Protein AF-A0A873B7G5-F1 (afdb_monomer_lite)

Secondary structure (DSSP, 8-state):
--HHHHHHHHHHHHHHHHHHHHTTSS---HHHHHHHHHHHHHHHHHSSSTT--HHHHHHHHHHHHHTT--

Structure (mmCIF, N/CA/C/O backbone):
data_AF-A0A873B7G5-F1
#
_entry.id   AF-A0A873B7G5-F1
#
loop_
_atom_site.group_PDB
_atom_site.id
_atom_site.type_symbol
_atom_site.label_atom_id
_atom_site.label_alt_id
_atom_site.label_comp_id
_atom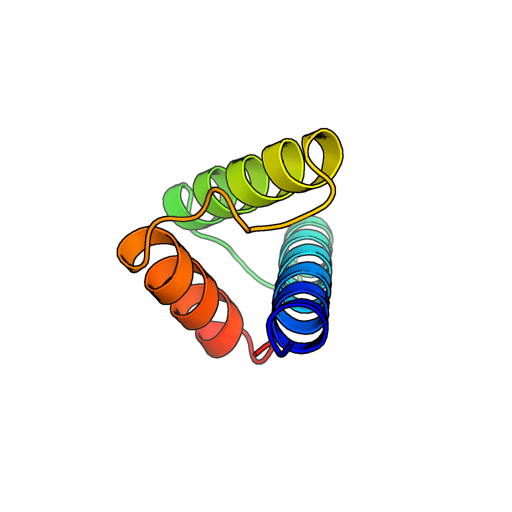_site.label_asym_i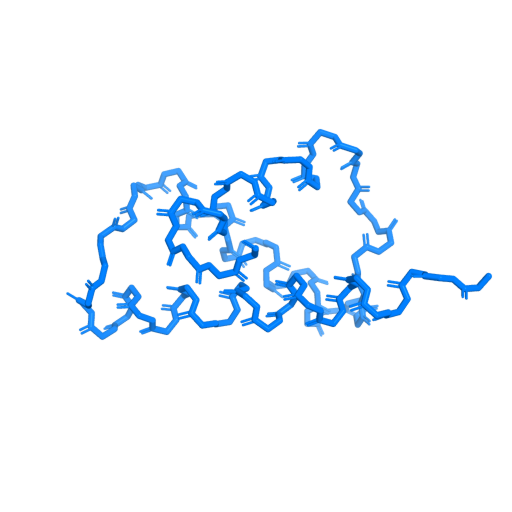d
_atom_site.label_entity_id
_atom_site.label_seq_id
_atom_site.pdbx_PDB_ins_code
_atom_site.Cartn_x
_atom_site.Cartn_y
_atom_site.Cartn_z
_atom_site.occupancy
_atom_site.B_iso_or_equiv
_atom_site.auth_seq_id
_atom_site.auth_comp_id
_atom_site.auth_asym_id
_atom_site.auth_atom_id
_atom_site.pdbx_PDB_model_num
ATOM 1 N N . MET A 1 1 ? 20.485 -10.149 -10.329 1.00 35.62 1 MET A N 1
ATOM 2 C CA . MET A 1 1 ? 19.122 -10.706 -10.467 1.00 35.62 1 MET A CA 1
ATOM 3 C C . MET A 1 1 ? 18.542 -10.886 -9.066 1.00 35.62 1 MET A C 1
ATOM 5 O O . MET A 1 1 ? 18.719 -11.940 -8.480 1.00 35.62 1 MET A O 1
ATOM 9 N N . THR A 1 2 ? 17.972 -9.838 -8.467 1.00 47.22 2 THR A N 1
ATOM 10 C CA . THR A 1 2 ? 17.512 -9.864 -7.056 1.00 47.22 2 THR A CA 1
ATOM 11 C C . THR A 1 2 ? 16.158 -9.179 -6.836 1.00 47.22 2 THR A C 1
ATOM 13 O O . THR A 1 2 ? 15.628 -9.237 -5.731 1.00 47.22 2 THR A O 1
ATOM 16 N N . ASN A 1 3 ? 15.559 -8.573 -7.871 1.00 57.59 3 ASN A N 1
ATOM 17 C CA . ASN A 1 3 ? 14.307 -7.828 -7.712 1.00 57.59 3 ASN A CA 1
ATOM 18 C C . ASN A 1 3 ? 13.088 -8.733 -7.488 1.00 57.59 3 ASN A C 1
ATOM 20 O O . ASN A 1 3 ? 12.226 -8.361 -6.706 1.00 57.59 3 ASN A O 1
ATOM 24 N N . SER A 1 4 ? 13.020 -9.923 -8.094 1.00 65.62 4 SER A N 1
ATOM 25 C CA . SER A 1 4 ? 11.797 -10.745 -8.106 1.00 65.62 4 SER A CA 1
ATOM 26 C C . SER A 1 4 ? 11.317 -11.184 -6.715 1.00 65.62 4 SER A C 1
ATOM 28 O O . SER A 1 4 ? 10.114 -11.217 -6.461 1.00 65.62 4 SER A O 1
ATOM 30 N N . THR A 1 5 ? 12.236 -11.477 -5.789 1.00 75.50 5 THR A N 1
ATOM 31 C CA . THR A 1 5 ? 11.877 -11.901 -4.424 1.00 75.50 5 THR A CA 1
ATOM 32 C C . THR A 1 5 ? 11.309 -10.746 -3.603 1.00 75.50 5 THR A C 1
ATOM 34 O O . THR A 1 5 ? 10.292 -10.911 -2.934 1.00 75.50 5 THR A O 1
ATOM 37 N N . GLN A 1 6 ? 11.929 -9.565 -3.683 1.00 83.19 6 GLN A N 1
ATOM 38 C CA . GLN A 1 6 ? 11.447 -8.375 -2.976 1.00 83.19 6 GLN A CA 1
ATOM 39 C C . GLN A 1 6 ? 10.131 -7.862 -3.570 1.00 83.19 6 GLN A C 1
ATOM 41 O O . GLN A 1 6 ? 9.243 -7.462 -2.825 1.00 83.19 6 GLN A O 1
ATOM 46 N N . ASP A 1 7 ? 9.980 -7.934 -4.894 1.00 85.94 7 ASP A N 1
ATOM 47 C CA . ASP A 1 7 ? 8.742 -7.591 -5.599 1.00 85.94 7 ASP A CA 1
ATOM 48 C C . ASP A 1 7 ? 7.578 -8.469 -5.129 1.00 85.94 7 ASP A C 1
ATOM 50 O O . ASP A 1 7 ? 6.523 -7.974 -4.736 1.00 85.94 7 ASP A O 1
ATOM 54 N N . SER A 1 8 ? 7.820 -9.782 -5.055 1.00 88.19 8 SER A N 1
ATOM 55 C CA . SER A 1 8 ? 6.839 -10.761 -4.579 1.00 88.19 8 SER A CA 1
ATOM 56 C C . SER A 1 8 ? 6.438 -10.514 -3.122 1.00 88.19 8 SER A C 1
ATOM 58 O O . SER A 1 8 ? 5.258 -10.609 -2.778 1.00 88.19 8 SER A O 1
ATOM 60 N N . GLN A 1 9 ? 7.398 -10.168 -2.257 1.00 90.75 9 GLN A N 1
ATOM 61 C CA . GLN A 1 9 ? 7.128 -9.816 -0.858 1.00 90.75 9 GLN A CA 1
ATOM 62 C C . GLN A 1 9 ? 6.279 -8.545 -0.748 1.00 90.75 9 GLN A C 1
ATOM 64 O O . GLN A 1 9 ? 5.272 -8.549 -0.038 1.00 90.75 9 GLN A O 1
ATOM 69 N N . LEU A 1 10 ? 6.638 -7.491 -1.487 1.00 93.00 10 LEU A N 1
ATOM 70 C CA . LEU A 1 10 ? 5.878 -6.241 -1.545 1.00 93.00 10 LEU A CA 1
ATOM 71 C C . LEU A 1 10 ? 4.452 -6.476 -2.038 1.00 93.00 10 LEU A C 1
ATOM 73 O O . LEU A 1 10 ? 3.498 -5.981 -1.440 1.00 93.00 10 LEU A O 1
ATOM 77 N N . HIS A 1 11 ? 4.295 -7.265 -3.098 1.00 93.50 11 HIS A N 1
ATOM 78 C CA . HIS A 1 11 ? 3.001 -7.547 -3.702 1.00 93.50 11 HIS A CA 1
ATOM 79 C C . HIS A 1 11 ? 2.109 -8.356 -2.753 1.00 93.50 11 HIS A C 1
ATOM 81 O O . HIS A 1 11 ? 0.935 -8.031 -2.563 1.00 93.50 11 HIS A O 1
ATOM 87 N N . ASN A 1 12 ? 2.665 -9.372 -2.091 1.00 94.00 12 ASN A N 1
ATOM 88 C CA . ASN A 1 12 ? 1.931 -10.151 -1.099 1.00 94.00 12 ASN A CA 1
ATOM 89 C C . ASN A 1 12 ? 1.532 -9.297 0.117 1.00 94.00 12 ASN A C 1
ATOM 91 O O . ASN A 1 12 ? 0.381 -9.333 0.558 1.00 94.00 12 ASN A O 1
ATOM 95 N N . GLY A 1 13 ? 2.458 -8.481 0.631 1.00 95.31 13 GLY A N 1
ATOM 96 C CA . GLY A 1 13 ? 2.186 -7.554 1.728 1.00 95.31 13 GLY A CA 1
ATOM 97 C C . GLY A 1 13 ? 1.086 -6.550 1.373 1.00 95.31 13 GLY A C 1
ATOM 98 O O . GLY A 1 13 ? 0.161 -6.340 2.163 1.00 95.31 13 GLY A O 1
ATOM 99 N N . LEU A 1 14 ? 1.133 -5.995 0.159 1.00 96.19 14 LEU A N 1
ATOM 100 C CA . LEU A 1 14 ? 0.122 -5.097 -0.400 1.00 96.19 14 LEU A CA 1
ATOM 101 C C . LEU A 1 14 ? -1.261 -5.750 -0.443 1.00 96.19 14 LEU A C 1
ATOM 103 O O . LEU A 1 14 ? -2.205 -5.215 0.143 1.00 96.19 14 LEU A O 1
ATOM 107 N N . LYS A 1 15 ? -1.375 -6.928 -1.068 1.00 95.38 15 LYS A N 1
ATOM 108 C CA . LYS A 1 15 ? -2.636 -7.680 -1.159 1.00 95.38 15 LYS A CA 1
ATOM 109 C C . LYS A 1 15 ? -3.218 -7.976 0.219 1.00 95.38 15 LYS A C 1
ATOM 111 O O . LYS A 1 15 ? -4.411 -7.774 0.443 1.00 95.38 15 LYS A O 1
ATOM 116 N N . LYS A 1 16 ? -2.378 -8.403 1.164 1.00 95.75 16 LYS A N 1
ATOM 117 C CA . LYS A 1 16 ? -2.812 -8.722 2.527 1.00 95.75 16 LYS A CA 1
ATOM 118 C C . LYS A 1 16 ? -3.291 -7.484 3.284 1.00 95.75 16 LYS A C 1
ATOM 120 O O . LYS A 1 16 ? -4.333 -7.540 3.926 1.00 95.75 16 LYS A O 1
ATOM 125 N N . THR A 1 17 ? -2.582 -6.363 3.156 1.00 95.88 17 THR A N 1
ATOM 126 C CA . THR A 1 17 ? -2.973 -5.084 3.773 1.00 95.88 17 THR A CA 1
ATOM 127 C C . THR A 1 17 ? -4.325 -4.608 3.242 1.00 95.88 17 THR A C 1
ATOM 129 O O . THR A 1 17 ? -5.204 -4.256 4.024 1.00 95.88 17 THR A O 1
ATOM 132 N N . LEU A 1 18 ? -4.532 -4.652 1.923 1.00 95.56 18 LEU A N 1
ATOM 133 C CA . LEU A 1 18 ? -5.810 -4.272 1.316 1.00 95.56 18 LEU A CA 1
ATOM 134 C C . LEU A 1 18 ? -6.948 -5.211 1.736 1.00 95.56 18 LEU A C 1
ATOM 136 O O . LEU A 1 18 ? -8.027 -4.742 2.084 1.00 95.56 18 LEU A O 1
ATOM 140 N N . HIS A 1 19 ? -6.706 -6.522 1.787 1.00 95.62 19 HIS A N 1
ATOM 141 C CA . HIS A 1 19 ? -7.697 -7.489 2.261 1.00 95.62 19 HIS A CA 1
ATOM 142 C C . HIS A 1 19 ? -8.080 -7.277 3.736 1.00 95.62 19 HIS A C 1
ATOM 144 O O . HIS A 1 19 ? -9.257 -7.326 4.094 1.00 95.62 19 HIS A O 1
ATOM 150 N N . ASP A 1 20 ? -7.107 -7.010 4.606 1.00 95.00 20 ASP A N 1
ATOM 151 C CA . ASP A 1 20 ? -7.375 -6.724 6.016 1.00 95.00 20 ASP A CA 1
ATOM 152 C C . ASP A 1 20 ? -8.152 -5.413 6.193 1.00 95.00 20 ASP A C 1
ATOM 154 O O . ASP A 1 20 ? -9.011 -5.324 7.068 1.00 95.00 20 ASP A O 1
ATOM 158 N N . ALA A 1 21 ? -7.900 -4.415 5.343 1.00 94.38 21 ALA A N 1
ATOM 159 C CA . ALA A 1 21 ? -8.671 -3.176 5.330 1.00 94.38 21 ALA A CA 1
ATOM 160 C C . ALA A 1 21 ? -10.120 -3.411 4.867 1.00 94.38 21 ALA A C 1
ATOM 162 O O . ALA A 1 21 ? -11.053 -2.919 5.497 1.00 94.38 21 ALA A O 1
ATOM 163 N N . LEU A 1 22 ? -10.322 -4.221 3.819 1.00 93.19 22 LEU A N 1
ATOM 164 C CA . LEU A 1 22 ? -11.653 -4.610 3.329 1.00 93.19 22 LEU A CA 1
ATOM 165 C C . LEU A 1 22 ? -12.445 -5.417 4.364 1.00 93.19 22 LEU A C 1
ATOM 167 O O . LEU A 1 22 ? -13.657 -5.265 4.473 1.00 93.19 22 LEU A O 1
ATOM 171 N N . THR A 1 23 ? -11.761 -6.254 5.144 1.00 94.69 23 THR A N 1
ATOM 172 C CA . THR A 1 23 ? -12.363 -7.029 6.242 1.00 94.69 23 THR A CA 1
ATOM 173 C C . THR A 1 23 ? -12.415 -6.258 7.567 1.00 94.69 23 THR A C 1
ATOM 175 O O . THR A 1 23 ? -12.711 -6.851 8.602 1.00 94.69 23 THR A O 1
ATOM 178 N N . ALA A 1 24 ? -12.135 -4.948 7.546 1.00 91.81 24 ALA A N 1
ATOM 179 C CA . ALA A 1 24 ? -12.131 -4.043 8.698 1.00 91.81 24 ALA A CA 1
ATOM 180 C C . ALA A 1 24 ? -11.224 -4.475 9.873 1.00 91.81 24 ALA A C 1
ATOM 182 O O . ALA A 1 24 ? -11.389 -4.000 10.996 1.00 91.81 24 ALA A O 1
ATOM 183 N N . LYS A 1 25 ? -10.233 -5.342 9.626 1.00 92.12 25 LYS A N 1
ATOM 184 C CA . LYS A 1 25 ? -9.220 -5.746 10.619 1.00 92.12 25 LYS A CA 1
ATOM 185 C C . LYS A 1 25 ? -8.199 -4.646 10.879 1.00 92.12 25 LYS A C 1
ATOM 187 O O . LYS A 1 25 ? -7.632 -4.576 11.965 1.00 92.12 25 LYS A O 1
ATOM 192 N N . ILE A 1 26 ? -7.951 -3.810 9.874 1.00 93.00 26 ILE A N 1
ATOM 193 C CA . ILE A 1 26 ? -7.139 -2.601 9.991 1.00 93.00 26 ILE A CA 1
ATOM 194 C C . ILE A 1 26 ? -7.912 -1.414 9.429 1.00 93.00 26 ILE A C 1
ATOM 196 O O . ILE A 1 26 ? -8.766 -1.568 8.557 1.00 93.00 26 ILE A O 1
ATOM 200 N N . GLN A 1 27 ? -7.566 -0.218 9.893 1.00 94.94 27 GLN A N 1
ATOM 201 C CA . GLN A 1 27 ? -8.032 1.022 9.289 1.00 94.94 27 GLN A CA 1
ATOM 202 C C . GLN A 1 27 ? -6.874 1.692 8.554 1.00 94.94 27 GLN A C 1
ATOM 204 O O . GLN A 1 27 ? -5.822 1.982 9.133 1.00 94.94 27 GLN A O 1
ATOM 209 N N . LEU A 1 28 ? -7.081 1.912 7.259 1.00 95.19 28 LEU A N 1
ATOM 210 C CA . LEU A 1 28 ? -6.204 2.714 6.419 1.00 95.19 28 LEU A CA 1
ATOM 211 C C . LEU A 1 28 ? -6.691 4.160 6.436 1.00 95.19 28 LEU A C 1
ATOM 213 O O . LEU A 1 28 ? -7.893 4.424 6.404 1.00 95.19 28 LEU A O 1
ATOM 217 N N . THR A 1 29 ? -5.763 5.107 6.427 1.00 96.69 29 THR A N 1
ATOM 218 C CA . THR A 1 29 ? -6.095 6.495 6.093 1.00 96.69 29 THR A CA 1
ATOM 219 C C . THR A 1 29 ? -6.532 6.596 4.630 1.00 96.69 29 THR A C 1
ATOM 221 O O . THR A 1 29 ? -6.147 5.774 3.795 1.00 96.69 29 THR A O 1
ATOM 224 N N . SER A 1 30 ? -7.271 7.650 4.273 1.00 95.38 30 SER A N 1
ATOM 225 C CA . SER A 1 30 ? -7.663 7.898 2.877 1.00 95.38 30 SER A CA 1
ATOM 226 C C . SER A 1 30 ? -6.458 7.968 1.932 1.00 95.38 30 SER A C 1
ATOM 228 O O . SER A 1 30 ? -6.543 7.535 0.783 1.00 95.38 30 SER A O 1
ATOM 230 N N . PHE A 1 31 ? -5.321 8.483 2.420 1.00 96.38 31 PHE A N 1
ATOM 231 C CA . PHE A 1 31 ? -4.066 8.490 1.671 1.00 96.38 31 PHE A CA 1
ATOM 232 C C . PHE A 1 31 ? -3.531 7.071 1.447 1.00 96.38 31 PHE A C 1
ATOM 234 O O . PHE A 1 31 ? -3.267 6.708 0.304 1.00 96.38 31 PHE A O 1
ATOM 241 N N . GLU A 1 32 ? -3.398 6.263 2.505 1.00 96.81 32 GLU A N 1
ATOM 242 C CA . GLU A 1 32 ? -2.883 4.890 2.406 1.00 96.81 32 GLU A CA 1
ATOM 243 C C . GLU A 1 32 ? -3.773 4.026 1.511 1.00 96.81 32 GLU A C 1
ATOM 245 O O . GLU A 1 32 ? -3.260 3.348 0.627 1.00 96.81 32 GLU A O 1
ATOM 250 N N . ALA A 1 33 ? -5.097 4.096 1.672 1.00 96.00 33 ALA A N 1
ATOM 251 C CA . ALA A 1 33 ? -6.039 3.343 0.847 1.00 96.00 33 ALA A CA 1
ATOM 252 C C . ALA A 1 33 ? -5.893 3.690 -0.643 1.00 96.00 33 ALA A C 1
ATOM 254 O O . ALA A 1 33 ? -5.752 2.797 -1.480 1.00 96.00 33 ALA A O 1
ATOM 255 N N . LYS A 1 34 ? -5.852 4.988 -0.976 1.00 96.81 34 LYS A N 1
ATOM 256 C CA . LYS A 1 34 ? -5.681 5.446 -2.361 1.00 96.81 34 LYS A CA 1
ATOM 257 C C . LYS A 1 34 ? -4.314 5.058 -2.923 1.00 96.81 34 LYS A C 1
ATOM 259 O O . LYS A 1 34 ? -4.229 4.618 -4.065 1.00 96.81 34 LYS A O 1
ATOM 264 N N . PHE A 1 35 ? -3.258 5.205 -2.125 1.00 97.12 35 PHE A N 1
ATOM 265 C CA . PHE A 1 35 ? -1.901 4.849 -2.523 1.00 97.12 35 PHE A CA 1
ATOM 266 C C . PHE A 1 35 ? -1.780 3.347 -2.803 1.00 97.12 35 PHE A C 1
ATOM 268 O O . PHE A 1 35 ? -1.357 2.967 -3.889 1.00 97.12 35 PHE A O 1
ATOM 275 N N . LEU A 1 36 ? -2.197 2.489 -1.867 1.00 96.69 36 LEU A N 1
ATOM 276 C CA . LEU A 1 36 ? -2.121 1.034 -2.014 1.00 96.69 36 LEU A CA 1
ATOM 277 C C . LEU A 1 36 ? -2.982 0.537 -3.187 1.00 96.69 36 LEU A C 1
ATOM 279 O O . LEU A 1 36 ? -2.525 -0.299 -3.963 1.00 96.69 36 LEU A O 1
ATOM 283 N N . SER A 1 37 ? -4.182 1.092 -3.378 1.00 95.81 37 SER A N 1
ATOM 284 C CA . SER A 1 37 ? -5.030 0.753 -4.529 1.00 95.81 37 SER A CA 1
ATOM 285 C C . SER A 1 37 ? -4.378 1.118 -5.871 1.00 95.81 37 SER A C 1
ATOM 287 O O . SER A 1 37 ? -4.494 0.351 -6.826 1.00 95.81 37 SER A O 1
ATOM 289 N N . ASP A 1 38 ? -3.678 2.257 -5.959 1.00 96.00 38 ASP A N 1
ATOM 290 C CA . ASP A 1 38 ? -2.919 2.654 -7.157 1.00 96.00 38 ASP A C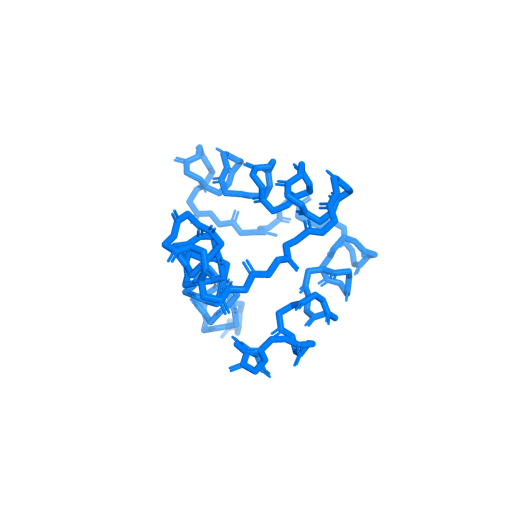A 1
ATOM 291 C C . ASP A 1 38 ? -1.732 1.712 -7.408 1.00 96.00 38 ASP A C 1
ATOM 293 O O . ASP A 1 38 ? -1.522 1.276 -8.541 1.00 96.00 38 ASP A O 1
ATOM 297 N N . MET A 1 39 ? -0.997 1.332 -6.351 1.00 95.12 39 MET A N 1
ATOM 298 C CA . MET A 1 39 ? 0.097 0.358 -6.455 1.00 95.12 39 MET A CA 1
ATOM 299 C C . MET A 1 39 ? -0.406 -1.001 -6.951 1.00 95.12 39 MET A C 1
ATOM 301 O O . MET A 1 39 ? 0.226 -1.593 -7.824 1.00 95.12 39 MET A O 1
ATOM 305 N N . GLN A 1 40 ? -1.544 -1.477 -6.430 1.00 94.75 40 GLN A N 1
ATOM 306 C CA . GLN A 1 40 ? -2.130 -2.752 -6.844 1.00 94.75 40 GLN A CA 1
ATOM 307 C C . GLN A 1 40 ? -2.568 -2.693 -8.306 1.00 94.75 40 GLN A C 1
ATOM 309 O O . GLN A 1 40 ? -2.157 -3.535 -9.093 1.00 94.75 40 GLN A O 1
ATOM 314 N N . SER A 1 41 ? -3.321 -1.657 -8.686 1.00 94.75 41 SER A N 1
ATOM 315 C CA . SER A 1 41 ? -3.841 -1.514 -10.053 1.00 94.75 41 SER A CA 1
ATOM 316 C C . SER A 1 41 ? -2.716 -1.473 -11.089 1.00 94.75 41 SER A C 1
ATOM 318 O O . SER A 1 41 ? -2.814 -2.081 -12.148 1.00 94.75 41 SER A O 1
ATOM 320 N N . LYS A 1 42 ? -1.614 -0.779 -10.787 1.00 94.38 42 LYS A N 1
ATOM 321 C CA . LYS A 1 42 ? -0.456 -0.717 -11.686 1.00 94.38 42 LYS A CA 1
ATOM 322 C C . LYS A 1 42 ? 0.358 -2.003 -11.693 1.00 94.38 42 LYS A C 1
ATOM 324 O O . LYS A 1 42 ? 0.871 -2.359 -12.751 1.00 94.38 42 LYS A O 1
ATOM 329 N N . HIS A 1 43 ? 0.484 -2.693 -10.560 1.00 92.81 43 HIS A N 1
ATOM 330 C CA . HIS A 1 43 ? 1.109 -4.013 -10.543 1.00 92.81 43 HIS A CA 1
ATOM 331 C C . HIS A 1 43 ? 0.293 -5.003 -11.381 1.00 92.81 43 HIS A C 1
ATOM 333 O O . HIS A 1 43 ? 0.872 -5.700 -12.199 1.00 92.81 43 HIS A O 1
ATOM 339 N N . ASP A 1 44 ? -1.034 -5.030 -11.247 1.00 90.62 44 ASP A N 1
ATOM 340 C CA . ASP A 1 44 ? -1.903 -5.925 -12.025 1.00 90.62 44 ASP A CA 1
ATOM 341 C C . ASP A 1 44 ? -1.798 -5.675 -13.549 1.00 90.62 44 ASP A C 1
ATOM 343 O O . ASP A 1 44 ? -2.035 -6.584 -14.339 1.00 90.62 44 ASP A O 1
ATOM 347 N N . LEU A 1 45 ? -1.393 -4.467 -13.971 1.00 92.94 45 LEU A N 1
ATOM 348 C CA . LEU A 1 45 ? -1.145 -4.118 -15.378 1.00 92.94 45 LEU A CA 1
ATOM 349 C C . LEU A 1 45 ? 0.277 -4.435 -15.874 1.00 92.94 45 LEU A C 1
ATOM 351 O O . LEU A 1 45 ? 0.448 -4.750 -17.048 1.00 92.94 45 LEU A O 1
ATOM 355 N N . ASN A 1 46 ? 1.298 -4.292 -15.024 1.00 91.00 46 ASN A N 1
ATOM 356 C CA . ASN A 1 46 ? 2.714 -4.397 -15.422 1.00 91.00 46 ASN A CA 1
ATOM 357 C C . ASN A 1 46 ? 3.399 -5.686 -14.945 1.00 91.00 46 ASN A C 1
ATOM 359 O O . ASN A 1 46 ? 4.561 -5.917 -15.277 1.00 91.00 46 ASN A O 1
ATOM 363 N N . ASP A 1 47 ? 2.715 -6.464 -14.109 1.00 87.94 47 ASP A N 1
ATOM 364 C CA . ASP A 1 47 ? 3.191 -7.675 -13.433 1.00 87.94 47 ASP A CA 1
ATOM 365 C C . ASP A 1 47 ? 4.525 -7.502 -12.674 1.00 87.94 47 ASP A C 1
ATOM 367 O O . ASP A 1 47 ? 5.289 -8.445 -12.482 1.00 87.94 47 ASP A O 1
ATOM 371 N N . SER A 1 48 ? 4.848 -6.263 -12.277 1.00 90.38 48 SER A N 1
ATOM 372 C CA . SER A 1 48 ? 6.029 -5.941 -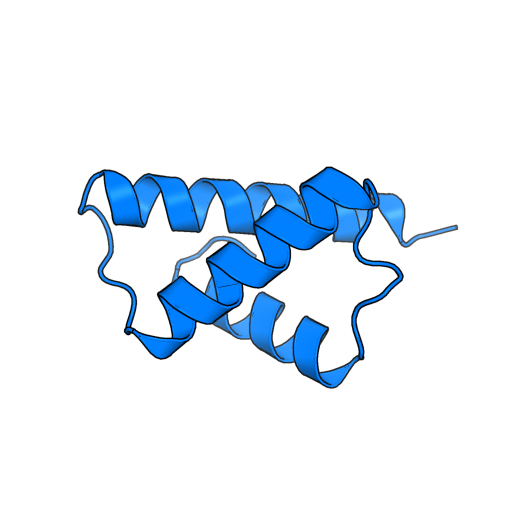11.468 1.00 90.38 48 SER A CA 1
ATOM 373 C C . SER A 1 48 ? 5.972 -4.535 -10.861 1.00 90.38 48 SER A C 1
ATOM 375 O O . SER A 1 48 ? 5.204 -3.683 -11.322 1.00 90.38 48 SER A O 1
ATOM 377 N N . PHE A 1 49 ? 6.850 -4.237 -9.891 1.00 91.75 49 PHE A N 1
ATOM 378 C CA . PHE A 1 49 ? 7.095 -2.872 -9.389 1.00 91.75 49 PHE A CA 1
ATOM 379 C C . PHE A 1 49 ? 8.316 -2.166 -10.000 1.00 91.75 49 PHE A C 1
ATOM 381 O O . PHE A 1 49 ? 8.838 -1.206 -9.428 1.00 91.75 49 PHE A O 1
ATOM 388 N N . THR A 1 50 ? 8.780 -2.578 -11.182 1.00 89.62 50 THR A N 1
ATOM 389 C CA . THR A 1 50 ? 9.934 -1.939 -11.855 1.00 89.62 50 THR A CA 1
ATOM 390 C C . THR A 1 50 ? 9.726 -0.450 -12.167 1.00 89.62 50 THR A C 1
ATOM 392 O O . THR A 1 50 ? 10.692 0.301 -12.278 1.00 89.62 50 THR A O 1
ATOM 395 N N . TRP A 1 51 ? 8.470 -0.010 -12.248 1.00 90.38 51 TRP A N 1
ATOM 396 C CA . TRP A 1 51 ? 8.057 1.378 -12.459 1.00 90.38 51 TRP A CA 1
ATOM 397 C C . TRP A 1 51 ? 8.049 2.231 -11.178 1.00 90.38 51 TRP A C 1
ATOM 399 O O . TRP A 1 51 ? 7.848 3.446 -11.261 1.00 90.38 51 TRP A O 1
ATOM 409 N N . LEU A 1 52 ? 8.242 1.639 -9.991 1.00 92.31 52 LEU A N 1
ATOM 410 C CA . LEU A 1 52 ? 8.285 2.413 -8.754 1.00 92.31 52 LEU A CA 1
ATOM 411 C C . LEU A 1 52 ? 9.548 3.260 -8.687 1.00 92.31 52 LEU A C 1
ATOM 413 O O . LEU A 1 52 ? 10.675 2.769 -8.748 1.00 92.31 52 LEU A O 1
ATOM 417 N N . THR A 1 53 ? 9.357 4.546 -8.411 1.00 94.25 53 THR A N 1
ATOM 418 C CA . THR A 1 53 ? 10.458 5.375 -7.922 1.00 94.25 53 THR A CA 1
ATOM 419 C C . THR A 1 53 ? 10.896 4.902 -6.534 1.00 94.25 53 THR A C 1
ATOM 421 O O . THR A 1 53 ? 10.093 4.390 -5.748 1.00 94.25 53 THR A O 1
ATOM 424 N N . GLN A 1 54 ? 12.154 5.158 -6.166 1.00 93.44 54 GLN A N 1
ATOM 425 C CA . GLN A 1 54 ? 12.679 4.819 -4.837 1.00 93.44 54 GLN A CA 1
ATOM 426 C C . GLN A 1 54 ? 11.831 5.414 -3.698 1.00 93.44 54 GLN A C 1
ATOM 428 O O . GLN A 1 54 ? 11.610 4.762 -2.680 1.00 93.44 54 GLN A O 1
ATOM 433 N N . LYS A 1 55 ? 11.293 6.629 -3.881 1.00 95.31 55 LYS A N 1
ATOM 434 C CA . LYS A 1 55 ? 10.412 7.281 -2.901 1.00 95.31 55 LYS A CA 1
ATOM 435 C C . LYS A 1 55 ? 9.080 6.545 -2.742 1.00 95.31 55 LYS A C 1
ATOM 437 O O . LYS A 1 55 ? 8.612 6.372 -1.616 1.00 95.31 55 LYS A O 1
ATOM 442 N N . GLN A 1 56 ? 8.465 6.119 -3.846 1.00 95.44 56 GLN A N 1
ATOM 443 C CA . GLN A 1 56 ? 7.222 5.345 -3.797 1.00 95.44 56 GLN A CA 1
ATOM 444 C C . GLN A 1 56 ? 7.460 3.978 -3.168 1.00 95.44 56 GLN A C 1
ATOM 446 O O . GLN A 1 56 ? 6.683 3.574 -2.309 1.00 95.44 56 GLN A O 1
ATOM 451 N N . ARG A 1 57 ? 8.568 3.317 -3.514 1.00 95.06 57 ARG A N 1
ATOM 452 C CA . ARG A 1 57 ? 8.956 2.047 -2.903 1.00 95.06 57 ARG A CA 1
ATOM 453 C C . ARG A 1 57 ? 9.154 2.172 -1.391 1.00 95.06 57 ARG A C 1
ATOM 455 O O . ARG A 1 57 ? 8.515 1.441 -0.649 1.00 95.06 57 ARG A O 1
ATOM 462 N N . ALA A 1 58 ? 9.924 3.157 -0.928 1.00 95.50 58 ALA A N 1
ATOM 463 C CA . ALA A 1 58 ? 10.105 3.401 0.506 1.00 95.50 58 ALA A CA 1
ATOM 464 C C . ALA A 1 58 ? 8.780 3.734 1.220 1.00 95.50 58 ALA A C 1
ATOM 466 O O . ALA A 1 58 ? 8.569 3.356 2.370 1.00 95.50 58 ALA A O 1
ATOM 467 N N . THR A 1 59 ? 7.864 4.430 0.538 1.00 96.56 59 THR A N 1
ATOM 468 C CA . THR A 1 59 ? 6.523 4.715 1.071 1.00 96.56 59 THR A CA 1
ATOM 469 C C . THR A 1 59 ? 5.700 3.436 1.203 1.00 96.56 59 THR A C 1
ATOM 471 O O . THR A 1 59 ? 5.088 3.222 2.247 1.00 96.56 59 THR A O 1
ATOM 474 N N . LEU A 1 60 ? 5.716 2.571 0.185 1.00 95.94 60 LEU A N 1
ATOM 475 C CA . LEU A 1 60 ? 5.051 1.272 0.217 1.00 95.94 60 LEU A CA 1
ATOM 476 C C . LEU A 1 60 ? 5.604 0.409 1.357 1.00 95.94 60 LEU A C 1
ATOM 478 O O . LEU A 1 60 ? 4.837 -0.010 2.215 1.00 95.94 60 LEU A O 1
ATOM 482 N N . GLU A 1 61 ? 6.924 0.234 1.429 1.00 95.44 61 GLU A N 1
ATOM 483 C CA . GLU A 1 61 ? 7.604 -0.521 2.491 1.00 95.44 61 GLU A CA 1
ATOM 484 C C . GLU A 1 61 ? 7.227 -0.003 3.885 1.00 95.44 61 GLU A C 1
ATOM 486 O O . GLU A 1 61 ? 6.855 -0.782 4.760 1.00 95.44 61 GLU A O 1
ATOM 491 N N . LYS A 1 62 ? 7.220 1.322 4.082 1.00 96.44 62 LYS A N 1
ATOM 492 C CA . LYS A 1 62 ? 6.830 1.943 5.355 1.00 96.44 62 LYS A CA 1
ATOM 493 C C . LYS A 1 62 ? 5.375 1.657 5.735 1.00 96.44 62 LYS A C 1
ATOM 495 O O . LYS A 1 62 ? 5.097 1.391 6.904 1.00 96.44 62 LYS A O 1
ATOM 500 N N . ILE A 1 63 ? 4.448 1.734 4.778 1.00 95.69 63 ILE A N 1
ATOM 501 C CA . ILE A 1 63 ? 3.032 1.427 5.025 1.00 95.69 63 ILE A CA 1
ATOM 502 C C . ILE A 1 63 ? 2.881 -0.055 5.377 1.00 95.69 63 ILE A C 1
ATOM 504 O O . ILE A 1 63 ? 2.229 -0.379 6.363 1.00 95.69 63 ILE A O 1
ATOM 508 N N . LEU A 1 64 ? 3.514 -0.959 4.629 1.00 95.75 64 LEU A N 1
ATOM 509 C CA . LEU A 1 64 ? 3.429 -2.396 4.897 1.00 95.75 64 LEU A CA 1
ATOM 510 C C . LEU A 1 64 ? 4.044 -2.770 6.255 1.00 95.75 64 LEU A C 1
ATOM 512 O O . LEU A 1 64 ? 3.437 -3.530 7.012 1.00 95.75 64 LEU A O 1
ATOM 516 N N . ALA A 1 65 ? 5.194 -2.188 6.606 1.00 95.50 65 ALA A N 1
ATOM 517 C CA . ALA A 1 65 ? 5.849 -2.396 7.896 1.00 95.50 65 ALA A CA 1
ATOM 518 C C . ALA A 1 65 ? 4.970 -1.930 9.071 1.00 95.50 65 ALA A C 1
ATOM 520 O O . ALA A 1 65 ? 4.867 -2.628 10.079 1.00 95.50 65 ALA A O 1
ATOM 521 N N . LYS A 1 66 ? 4.254 -0.803 8.926 1.00 95.00 66 LYS A N 1
AT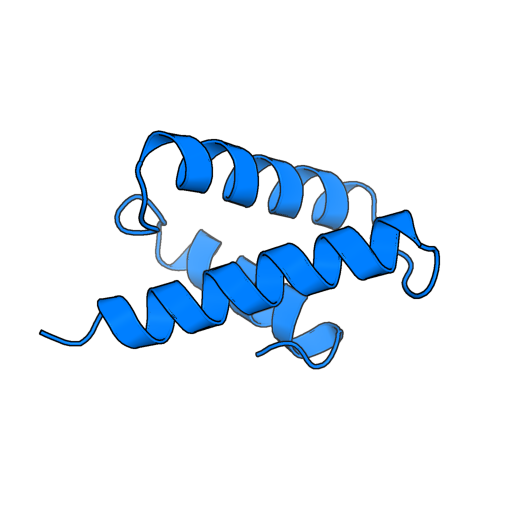OM 522 C CA . LYS A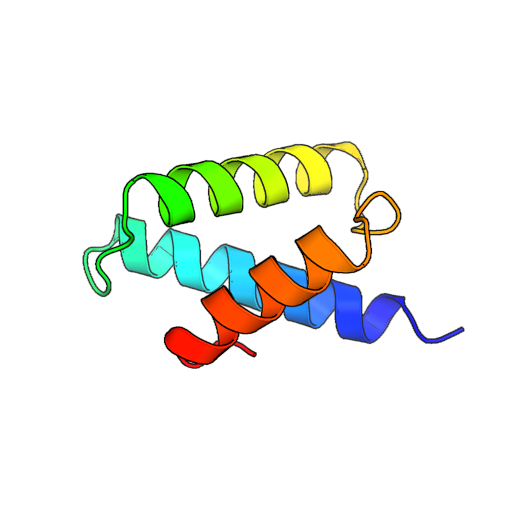 1 66 ? 3.299 -0.298 9.936 1.00 95.00 66 LYS A CA 1
ATOM 523 C C . LYS A 1 66 ? 2.218 -1.327 10.300 1.00 95.00 66 LYS A C 1
ATOM 525 O O . LYS A 1 66 ? 1.756 -1.333 11.437 1.00 95.00 66 LYS A O 1
ATOM 530 N N . TYR A 1 67 ? 1.833 -2.195 9.363 1.00 93.94 67 TYR A N 1
ATOM 531 C CA . TYR A 1 67 ? 0.821 -3.239 9.569 1.00 93.94 67 TYR A CA 1
ATOM 532 C C . TYR A 1 67 ? 1.416 -4.656 9.715 1.00 93.94 67 TYR A C 1
ATOM 534 O O . TYR A 1 67 ? 0.673 -5.638 9.700 1.00 93.94 67 TYR A O 1
ATOM 542 N N . GLY A 1 68 ? 2.743 -4.791 9.858 1.00 87.88 68 GLY A N 1
ATOM 543 C CA . GLY A 1 68 ? 3.420 -6.085 10.029 1.00 87.88 68 GLY A CA 1
ATOM 544 C C . GLY A 1 68 ? 3.364 -6.978 8.783 1.00 87.88 68 GLY A C 1
ATOM 545 O O . GLY A 1 68 ? 3.129 -8.187 8.879 1.00 87.88 68 GLY A O 1
ATOM 546 N N . ARG A 1 69 ? 3.477 -6.369 7.598 1.00 84.38 69 ARG A N 1
ATOM 547 C CA . ARG A 1 69 ? 3.361 -7.023 6.282 1.00 84.38 69 ARG A CA 1
ATOM 548 C C . ARG A 1 69 ? 4.641 -6.953 5.442 1.00 84.38 69 ARG A C 1
ATOM 550 O O . ARG A 1 69 ? 4.616 -7.424 4.307 1.00 84.38 69 ARG A O 1
ATOM 557 N N . PHE A 1 70 ? 5.715 -6.388 5.991 1.00 72.56 70 PHE A N 1
ATOM 558 C CA . PHE A 1 70 ? 7.037 -6.261 5.383 1.00 72.56 70 PHE A CA 1
ATOM 559 C C . PHE A 1 70 ? 8.114 -6.369 6.461 1.00 72.56 70 PHE A C 1
ATOM 561 O O . PHE A 1 70 ? 7.849 -5.852 7.572 1.00 72.56 70 PHE A O 1
#

pLDDT: mean 90.72, std 10.94, range [35.62, 97.12]

Radius of gyration: 11.41 Å; chains: 1; bounding box: 32×20×26 Å

Foldseek 3Di:
DPFPVVFVLLLQLLVVVQVCCVVVVDPDDPVRNVLSVVVNVVCVVVVTPPVDDPVSVVVSVVVSVVVPSD

Sequence (70 aa):
MTNSTQDSQLHNGLKKTLHDALTAKIQLTSFEAKFLSDMQSKHDLNDSFTWLTQKQRATLEKILAKYGRF